Protein AF-A0A972B8I3-F1 (afdb_monomer_lite)

Foldseek 3Di:
DDDPPPPPPPPPVVVVVVVVVVVVVVVVLVVLLVVLQVVLVVCLVVLVLVSSVVSLVVSCVSPVLQLSSLQSNLSSCVSVVVLVSSLVSLVSSCVSPVLPLSSLQSNLVSCVVVVVLVSSLVSLVSSVVSPPCVCVVVVVVNPPPPD

pLDDT: mean 88.08, std 17.46, range [36.69, 98.88]

Sequence (147 aa):
MKKIRNRNVSYRPCLIVMITMITISCTNKIDKLRELKLEAINNIYNMQNDDAKKNLEKALKINAKDPEIYYLLGNVYFNEKNYDEAIKYYTEAIEIDSTYAQAYTSRGKIYRIYNKRDEWCADFTKAYQLGDKTVYNDVRHCIPIDR

Secondary structure (DSSP, 8-state):
------------HHHHHHHHHHHHHHHHHHHHHHHHHHHHHHHHHTT-HHHHHHHHHHHHHH-TT-HHHHHHHHHHHHHTT-HHHHHHHHHHHHHH-TT-HHHHHHHHHHHHHTT-HHHHHHHHHHHHHTT-GGGHHHHHTTS----

Structure (mmCIF, N/CA/C/O backbone):
data_AF-A0A972B8I3-F1
#
_entry.id   AF-A0A972B8I3-F1
#
loop_
_atom_site.group_PDB
_atom_site.id
_atom_site.type_symbol
_atom_site.label_atom_id
_atom_site.label_alt_id
_atom_site.label_comp_id
_atom_site.label_asym_id
_atom_site.label_entity_id
_atom_site.label_seq_id
_atom_site.pdbx_PDB_ins_code
_atom_site.Cartn_x
_atom_site.Cartn_y
_atom_site.Cartn_z
_atom_site.occupancy
_atom_site.B_iso_or_equiv
_atom_site.auth_seq_id
_atom_site.auth_comp_id
_atom_site.auth_asym_id
_atom_site.auth_atom_id
_atom_site.pdbx_PDB_model_num
ATOM 1 N N . MET A 1 1 ? -58.320 30.013 1.367 1.00 40.00 1 MET A N 1
ATOM 2 C CA . MET A 1 1 ? -56.858 29.832 1.529 1.00 40.00 1 MET A CA 1
ATOM 3 C C . MET A 1 1 ? -56.601 28.487 2.205 1.00 40.00 1 MET A C 1
ATOM 5 O O . MET A 1 1 ? -57.292 28.161 3.162 1.00 40.00 1 MET A O 1
ATOM 9 N N . LYS A 1 2 ? -55.734 27.647 1.622 1.00 37.88 2 LYS A N 1
ATOM 10 C CA . LYS A 1 2 ? -55.578 26.215 1.949 1.00 37.88 2 LYS A CA 1
ATOM 11 C C . LYS A 1 2 ? -55.058 26.012 3.383 1.00 37.88 2 LYS A C 1
ATOM 13 O O . LYS A 1 2 ? -54.012 26.543 3.735 1.00 37.88 2 LYS A O 1
ATOM 18 N N . LYS A 1 3 ? -55.771 25.205 4.182 1.00 40.28 3 LYS A N 1
ATOM 19 C CA . LYS A 1 3 ? -55.327 24.699 5.494 1.00 40.28 3 LYS A CA 1
ATOM 20 C C . LYS A 1 3 ? -53.990 23.969 5.331 1.00 40.28 3 LYS A C 1
ATOM 22 O O . LYS A 1 3 ? -53.937 22.918 4.695 1.00 40.28 3 LYS A O 1
ATOM 27 N N . ILE A 1 4 ? -52.932 24.503 5.935 1.00 44.84 4 ILE A N 1
ATOM 28 C CA . ILE A 1 4 ? -51.674 23.783 6.138 1.00 44.84 4 ILE A CA 1
ATOM 29 C C . ILE A 1 4 ? -51.981 22.654 7.126 1.00 44.84 4 ILE A C 1
ATOM 31 O O . ILE A 1 4 ? -52.213 22.880 8.312 1.00 44.84 4 ILE A O 1
ATOM 35 N N . ARG A 1 5 ? -52.074 21.424 6.614 1.00 36.69 5 ARG A N 1
ATOM 36 C CA . ARG A 1 5 ? -52.244 20.215 7.422 1.00 36.69 5 ARG A CA 1
ATOM 37 C C . ARG A 1 5 ? -50.898 19.933 8.078 1.00 36.69 5 ARG A C 1
ATOM 39 O O . ARG A 1 5 ? -50.042 19.294 7.476 1.00 36.69 5 ARG A O 1
ATOM 46 N N . ASN A 1 6 ? -50.718 20.466 9.281 1.00 38.03 6 ASN A N 1
ATOM 47 C CA . ASN A 1 6 ? -49.549 20.231 10.112 1.00 38.03 6 ASN A CA 1
ATOM 48 C C . ASN A 1 6 ? -49.503 18.730 10.445 1.00 38.03 6 ASN A C 1
ATOM 50 O O . ASN A 1 6 ? -50.224 18.250 11.322 1.00 38.03 6 ASN A O 1
ATOM 54 N N . ARG A 1 7 ? -48.749 17.948 9.662 1.00 40.72 7 ARG A N 1
ATOM 55 C CA . ARG A 1 7 ? -48.470 16.548 9.987 1.00 40.72 7 ARG A CA 1
ATOM 56 C C . ARG A 1 7 ? -47.468 16.574 11.133 1.00 40.72 7 ARG A C 1
ATOM 58 O O . ARG A 1 7 ? -46.267 16.528 10.902 1.00 40.72 7 ARG A O 1
ATOM 65 N N . ASN A 1 8 ? -47.980 16.654 12.359 1.00 40.44 8 ASN A N 1
ATOM 66 C CA . ASN A 1 8 ? -47.238 16.252 13.545 1.00 40.44 8 ASN A CA 1
ATOM 67 C C . ASN A 1 8 ? -46.890 14.772 13.373 1.00 40.44 8 ASN A C 1
ATOM 69 O O . ASN A 1 8 ? -47.672 13.887 13.721 1.00 40.44 8 ASN A O 1
ATOM 73 N N . VAL A 1 9 ? -45.732 14.503 12.771 1.00 53.09 9 VAL A N 1
ATOM 74 C CA . VAL A 1 9 ? -45.105 13.190 12.821 1.00 53.09 9 VAL A CA 1
ATOM 75 C C . VAL A 1 9 ? -44.658 13.027 14.268 1.00 53.09 9 VAL A C 1
ATOM 77 O O . VAL A 1 9 ? -43.599 13.494 14.674 1.00 53.09 9 VAL A O 1
ATOM 80 N N . SER A 1 10 ? -45.544 12.445 15.073 1.00 44.16 10 SER A N 1
ATOM 81 C CA . SER A 1 10 ? -45.249 11.934 16.405 1.00 44.16 10 SER A CA 1
ATOM 82 C C . SER A 1 10 ? -44.218 10.818 16.242 1.00 44.16 10 SER A C 1
ATOM 84 O O . SER A 1 10 ? -44.547 9.638 16.130 1.00 44.16 10 SER A O 1
ATOM 86 N N . TYR A 1 11 ? -42.944 11.191 16.143 1.00 55.44 11 TYR A N 1
ATOM 87 C CA . TYR A 1 11 ? -41.873 10.232 16.330 1.00 55.44 11 TYR A CA 1
ATOM 88 C C . TYR A 1 11 ? -41.979 9.762 17.778 1.00 55.44 11 TYR A C 1
ATOM 90 O O . TYR A 1 11 ? -41.892 10.569 18.706 1.00 55.44 11 TYR A O 1
ATOM 98 N N . ARG A 1 12 ? -42.219 8.462 17.985 1.00 53.91 12 ARG A N 1
ATOM 99 C CA . ARG A 1 12 ? -42.158 7.866 19.324 1.00 53.91 12 ARG A CA 1
ATOM 100 C C . ARG A 1 12 ? -40.810 8.277 19.934 1.00 53.91 12 ARG A C 1
ATOM 102 O O . ARG A 1 12 ? -39.804 8.030 19.273 1.00 53.91 12 ARG A O 1
ATOM 109 N N . PRO A 1 13 ? -40.742 8.872 21.139 1.00 57.72 13 PRO A N 1
ATOM 110 C CA . PRO A 1 13 ? -39.482 9.345 21.728 1.00 57.72 13 PRO A CA 1
ATOM 111 C C . PRO A 1 13 ? -38.377 8.271 21.741 1.00 57.72 13 PRO A C 1
ATOM 113 O O . PRO A 1 13 ? -37.208 8.589 21.564 1.00 57.72 13 PRO A O 1
ATOM 116 N N . CYS A 1 14 ? -38.749 6.988 21.797 1.00 57.75 14 CYS A N 1
ATOM 117 C CA . CYS A 1 14 ? -37.852 5.846 21.589 1.00 57.75 14 CYS A CA 1
ATOM 118 C C . CYS A 1 14 ? -37.095 5.857 20.245 1.00 57.75 14 CYS A C 1
ATOM 120 O O . CYS A 1 14 ? -35.913 5.545 20.213 1.00 57.75 14 CYS A O 1
ATOM 122 N N . LEU A 1 15 ? -37.743 6.215 19.132 1.00 64.75 15 LEU A N 1
ATOM 123 C CA . LEU A 1 15 ? -37.125 6.180 17.805 1.00 64.75 15 LEU A CA 1
ATOM 124 C C . LEU A 1 15 ? -36.099 7.307 17.623 1.00 64.75 15 LEU A C 1
ATOM 126 O O . LEU A 1 15 ? -35.022 7.054 17.098 1.00 64.75 15 LEU A O 1
ATOM 130 N N . ILE A 1 16 ? -36.394 8.523 18.105 1.00 69.19 16 ILE A N 1
ATOM 131 C CA . ILE A 1 16 ? -35.430 9.639 18.082 1.00 69.19 16 ILE A CA 1
ATOM 132 C C . ILE A 1 16 ? -34.219 9.307 18.961 1.00 69.19 16 ILE A C 1
ATOM 134 O O . ILE A 1 16 ? -33.090 9.475 18.514 1.00 69.19 16 ILE A O 1
ATOM 138 N N . VAL A 1 17 ? -34.440 8.780 20.172 1.00 71.50 17 VAL A N 1
ATOM 139 C CA . VAL A 1 17 ? -33.356 8.397 21.093 1.00 71.50 17 VAL A CA 1
ATOM 140 C C . VAL A 1 17 ? -32.501 7.259 20.525 1.00 71.50 17 VAL A C 1
ATOM 142 O O . VAL A 1 17 ? -31.281 7.296 20.645 1.00 71.50 17 VAL A O 1
ATOM 145 N N . MET A 1 18 ? -33.097 6.268 19.854 1.00 72.62 18 MET A N 1
ATOM 146 C CA . MET A 1 18 ? -32.318 5.205 19.207 1.00 72.62 18 MET A CA 1
ATOM 147 C C . MET A 1 18 ? -31.491 5.722 18.027 1.00 72.62 18 MET A C 1
ATOM 149 O O . MET A 1 18 ? -30.331 5.342 17.898 1.00 72.62 18 MET A O 1
ATOM 153 N N . ILE A 1 19 ? -32.039 6.621 17.201 1.00 74.62 19 ILE A N 1
ATOM 154 C CA . ILE A 1 19 ? -31.285 7.240 16.101 1.00 74.62 19 ILE A CA 1
ATOM 155 C C . ILE A 1 19 ? -30.101 8.038 16.654 1.00 74.62 19 ILE A C 1
ATOM 157 O O . ILE A 1 19 ? -28.987 7.871 16.162 1.00 74.62 19 ILE A O 1
ATOM 161 N N . THR A 1 20 ? -30.296 8.841 17.706 1.00 78.25 20 THR A N 1
ATOM 162 C CA . THR A 1 20 ? -29.196 9.623 18.289 1.00 78.25 20 THR A CA 1
ATOM 163 C C . THR A 1 20 ? -28.127 8.728 18.920 1.00 78.25 20 THR A C 1
ATOM 165 O O . THR A 1 20 ? -26.944 8.936 18.657 1.00 78.25 20 THR A O 1
ATOM 168 N N . MET A 1 21 ? -28.505 7.675 19.655 1.00 75.31 21 MET A N 1
ATOM 169 C CA . MET A 1 21 ? -27.555 6.699 20.217 1.00 75.31 21 MET A CA 1
ATOM 170 C C . MET A 1 21 ? -26.730 5.989 19.133 1.00 75.31 21 MET A C 1
ATOM 172 O O . MET A 1 21 ? -25.512 5.856 19.270 1.00 75.31 21 MET A O 1
ATOM 176 N N . ILE A 1 22 ? -27.371 5.572 18.034 1.00 74.50 22 ILE A N 1
ATOM 177 C CA . ILE A 1 22 ? -26.687 4.950 16.892 1.00 74.50 22 ILE A CA 1
ATOM 178 C C . ILE A 1 22 ? -25.719 5.947 16.250 1.00 74.50 22 ILE A C 1
ATOM 180 O O . ILE A 1 22 ? -24.565 5.599 16.005 1.00 74.50 22 ILE A O 1
ATOM 184 N N . THR A 1 23 ? -26.143 7.198 16.030 1.00 74.94 23 THR A N 1
ATOM 185 C CA . THR A 1 23 ? -25.259 8.216 15.443 1.00 74.94 23 THR A CA 1
ATOM 186 C C . THR A 1 23 ? -24.054 8.517 16.329 1.00 74.94 23 THR A C 1
ATOM 188 O O . THR A 1 23 ? -22.950 8.565 15.805 1.00 74.94 23 THR A O 1
ATOM 191 N N . ILE A 1 24 ? -24.222 8.608 17.653 1.00 78.62 24 ILE A N 1
ATOM 192 C CA . ILE A 1 24 ? -23.124 8.843 18.608 1.00 78.62 24 ILE A CA 1
ATOM 193 C C . ILE A 1 24 ? -22.134 7.667 18.616 1.00 78.62 24 ILE A C 1
ATOM 195 O O . ILE A 1 24 ? -20.918 7.856 18.663 1.00 78.62 24 ILE A O 1
ATOM 199 N N . SER A 1 25 ? -22.639 6.431 18.549 1.00 75.19 25 SER A N 1
ATOM 200 C CA . SER A 1 25 ? -21.790 5.239 18.457 1.00 75.19 25 SER A CA 1
ATOM 201 C C . SER A 1 25 ? -20.999 5.202 17.142 1.00 75.19 25 SER A C 1
ATOM 203 O O . SER A 1 25 ? -19.804 4.894 17.145 1.00 75.19 25 SER A O 1
ATOM 205 N N . CYS A 1 26 ? -21.634 5.564 16.022 1.00 70.94 26 CYS A N 1
ATOM 206 C CA . CYS A 1 26 ? -20.975 5.674 14.720 1.00 70.94 26 CYS A CA 1
ATOM 207 C C . CYS A 1 26 ? -19.929 6.794 14.684 1.00 70.94 26 CYS A C 1
ATOM 209 O O . CYS A 1 26 ? -18.832 6.554 14.182 1.00 70.94 26 CYS A O 1
ATOM 211 N N . THR A 1 27 ? -20.218 7.979 15.232 1.00 79.69 27 THR A N 1
ATOM 212 C CA . THR A 1 27 ? -19.246 9.084 15.276 1.00 79.69 27 THR A CA 1
ATOM 213 C C . THR A 1 27 ? -18.021 8.695 16.094 1.00 79.69 27 THR A C 1
ATOM 215 O O . THR A 1 27 ? -16.909 8.830 15.603 1.00 79.69 27 THR A O 1
ATOM 218 N N . ASN A 1 28 ? -18.211 8.062 17.256 1.00 87.25 28 ASN A N 1
ATOM 219 C CA . ASN A 1 28 ? -17.103 7.611 18.103 1.00 87.25 28 ASN A CA 1
ATOM 220 C C . ASN A 1 28 ? -16.175 6.608 17.379 1.00 87.25 28 ASN A C 1
ATOM 222 O O . ASN A 1 28 ? -14.953 6.733 17.426 1.00 87.25 28 ASN A O 1
ATOM 226 N N . LYS A 1 29 ? -16.735 5.650 16.623 1.00 90.75 29 LYS A N 1
ATOM 227 C CA . LYS A 1 29 ? -15.925 4.716 15.816 1.00 90.75 29 LYS A CA 1
ATOM 228 C C . LYS A 1 29 ? -15.152 5.416 14.697 1.00 90.75 29 LYS A C 1
ATOM 230 O O . LYS A 1 29 ? -13.999 5.067 14.459 1.00 90.75 29 LYS A O 1
ATOM 235 N N . ILE A 1 30 ? -15.776 6.373 14.010 1.00 90.44 30 ILE A N 1
ATOM 236 C CA . ILE A 1 30 ? -15.136 7.129 12.923 1.00 90.44 30 ILE A CA 1
ATOM 237 C C . ILE A 1 30 ? -14.005 8.004 13.472 1.00 90.44 30 ILE A C 1
ATOM 239 O O . ILE A 1 30 ? -12.920 8.028 12.891 1.00 90.44 30 ILE A O 1
ATOM 243 N N . ASP A 1 31 ? -14.227 8.678 14.598 1.00 92.75 31 ASP A N 1
ATOM 244 C CA . ASP A 1 31 ? -13.218 9.519 15.242 1.00 92.75 31 ASP A CA 1
ATOM 245 C C . ASP A 1 31 ? -12.035 8.675 15.724 1.00 92.75 31 ASP A C 1
ATOM 247 O O . ASP A 1 31 ? -10.884 9.006 15.434 1.00 92.75 31 ASP A O 1
ATOM 251 N N . LYS A 1 32 ? -12.308 7.513 16.335 1.00 95.44 32 LYS A N 1
ATOM 252 C CA . LYS A 1 32 ? -11.243 6.597 16.753 1.00 95.44 32 LYS A CA 1
ATOM 253 C C . LYS A 1 32 ? -10.456 6.026 15.574 1.00 95.44 32 LYS A C 1
ATOM 255 O O . LYS A 1 32 ? -9.238 5.892 15.656 1.00 95.44 32 LYS A O 1
ATOM 260 N N . LEU A 1 33 ? -11.127 5.705 14.467 1.00 95.69 33 LEU A N 1
ATOM 261 C CA . LEU A 1 33 ? -10.459 5.259 13.244 1.00 95.69 33 LEU A CA 1
ATOM 262 C C . LEU A 1 33 ? -9.518 6.339 12.693 1.00 95.69 33 LEU A C 1
ATOM 264 O O . LEU A 1 33 ? -8.388 6.034 12.317 1.00 95.69 33 LEU A O 1
ATOM 268 N N . ARG A 1 34 ? -9.966 7.599 12.660 1.00 95.56 34 ARG A N 1
ATOM 269 C CA . ARG A 1 34 ? -9.147 8.731 12.202 1.00 95.56 34 ARG A CA 1
ATOM 270 C C . ARG A 1 34 ? -7.920 8.929 13.084 1.00 95.56 34 ARG A C 1
ATOM 272 O O . ARG A 1 34 ? -6.823 9.045 12.553 1.00 95.56 34 ARG A O 1
ATOM 279 N N . GLU A 1 35 ? -8.096 8.915 14.401 1.00 96.75 35 GLU A N 1
ATOM 280 C CA . GLU A 1 35 ? -7.005 9.035 15.374 1.00 96.75 35 GLU A CA 1
ATOM 281 C C . GLU A 1 35 ? -5.937 7.950 15.159 1.00 96.75 35 GLU A C 1
ATOM 283 O O . GLU A 1 35 ? -4.763 8.265 14.991 1.00 96.75 35 GLU A O 1
ATOM 288 N N . LEU A 1 36 ? -6.348 6.680 15.055 1.00 98.06 36 LEU A N 1
ATOM 289 C CA . LEU A 1 36 ? -5.427 5.560 14.835 1.00 98.06 36 LEU A CA 1
ATOM 290 C C . LEU A 1 36 ? -4.635 5.691 13.528 1.00 98.06 36 LEU A C 1
ATOM 292 O O . LEU A 1 36 ? -3.437 5.408 13.511 1.00 98.06 36 LEU A O 1
ATOM 296 N N . LYS A 1 37 ? -5.284 6.129 12.439 1.00 98.00 37 LYS A N 1
ATOM 297 C CA . LYS A 1 37 ? -4.603 6.358 11.156 1.00 98.00 37 LYS A CA 1
ATOM 298 C C . LYS A 1 37 ? -3.616 7.522 11.238 1.00 98.00 37 LYS A C 1
ATOM 300 O O . LYS A 1 37 ? -2.503 7.395 10.738 1.00 98.00 37 LYS A O 1
ATOM 305 N N . LEU A 1 38 ? -3.984 8.622 11.898 1.00 97.56 38 LEU A N 1
ATOM 306 C CA . LEU A 1 38 ? -3.103 9.779 12.086 1.00 97.56 38 LEU A CA 1
ATOM 307 C C . LEU A 1 38 ? -1.860 9.426 12.910 1.00 97.56 38 LEU A C 1
ATOM 309 O O . LEU A 1 38 ? -0.747 9.771 12.517 1.00 97.56 38 LEU A O 1
ATOM 313 N N . GLU A 1 39 ? -2.030 8.697 14.014 1.00 97.75 39 GLU A N 1
ATOM 314 C CA . GLU A 1 39 ? -0.903 8.200 14.807 1.00 97.75 39 GLU A CA 1
ATOM 315 C C . GLU A 1 39 ? -0.013 7.260 13.990 1.00 97.75 39 GLU A C 1
ATOM 317 O O . GLU A 1 39 ? 1.209 7.389 14.022 1.00 97.75 39 GLU A O 1
ATOM 322 N N . ALA A 1 40 ? -0.606 6.339 13.222 1.00 98.00 40 ALA A N 1
ATOM 323 C CA . ALA A 1 40 ? 0.156 5.440 12.362 1.00 98.00 40 ALA A CA 1
ATOM 324 C C . ALA A 1 40 ? 0.973 6.206 11.311 1.00 98.00 40 ALA A C 1
ATOM 326 O O . ALA A 1 40 ? 2.144 5.900 11.116 1.00 98.00 40 ALA A O 1
ATOM 327 N N . ILE A 1 41 ? 0.394 7.233 10.684 1.00 97.94 41 ILE A N 1
ATOM 328 C CA . ILE A 1 41 ? 1.094 8.115 9.740 1.00 97.94 41 ILE A CA 1
ATOM 329 C C . ILE A 1 41 ? 2.277 8.819 10.418 1.00 97.94 41 ILE A C 1
ATOM 331 O O . ILE A 1 41 ? 3.383 8.811 9.880 1.00 97.94 41 ILE A O 1
ATOM 335 N N . ASN A 1 42 ? 2.079 9.387 11.610 1.00 97.81 42 ASN A N 1
ATOM 336 C CA . ASN A 1 42 ? 3.162 10.019 12.364 1.00 97.81 42 ASN A CA 1
ATOM 337 C C . ASN A 1 42 ? 4.289 9.021 12.686 1.00 97.81 42 ASN A C 1
ATOM 339 O O . ASN A 1 42 ? 5.465 9.323 12.495 1.00 97.81 42 ASN A O 1
ATOM 343 N N . ASN A 1 43 ? 3.936 7.806 13.101 1.00 97.50 43 ASN A N 1
ATOM 344 C CA . ASN A 1 43 ? 4.903 6.749 13.390 1.00 97.50 43 ASN A CA 1
ATOM 345 C C . ASN A 1 43 ? 5.664 6.306 12.128 1.00 97.50 43 ASN A C 1
ATOM 347 O O . ASN A 1 43 ? 6.876 6.119 12.192 1.00 97.50 43 ASN A O 1
ATOM 351 N N . ILE A 1 44 ? 4.997 6.224 10.969 1.00 97.31 44 ILE A N 1
ATOM 352 C CA . ILE A 1 44 ? 5.637 5.967 9.665 1.00 97.31 44 ILE A CA 1
ATOM 353 C C . ILE A 1 44 ? 6.694 7.036 9.360 1.00 97.31 44 ILE A C 1
ATOM 355 O O . ILE A 1 44 ? 7.807 6.692 8.960 1.00 97.31 44 ILE A O 1
ATOM 359 N N . TYR A 1 45 ? 6.385 8.320 9.577 1.00 96.00 45 TYR A N 1
ATOM 360 C CA . TYR A 1 45 ? 7.345 9.411 9.364 1.00 96.00 45 TYR A CA 1
ATOM 361 C C . TYR A 1 45 ? 8.535 9.361 10.327 1.00 96.00 45 TYR A C 1
ATOM 363 O O . TYR A 1 45 ? 9.652 9.690 9.933 1.00 96.00 45 TYR A O 1
ATOM 371 N N . ASN A 1 46 ? 8.318 8.895 11.557 1.00 96.00 46 ASN A N 1
ATOM 372 C CA . ASN A 1 46 ? 9.364 8.735 12.570 1.00 96.00 46 ASN A CA 1
ATOM 373 C C . ASN A 1 46 ? 10.104 7.386 12.482 1.00 96.00 46 ASN A C 1
ATOM 375 O O . ASN A 1 46 ? 10.890 7.067 13.371 1.00 96.00 46 ASN A O 1
ATOM 379 N N . MET A 1 47 ? 9.862 6.585 11.434 1.00 93.06 47 MET A N 1
ATOM 380 C CA . MET A 1 47 ? 10.418 5.234 11.247 1.00 93.06 47 MET A CA 1
ATOM 381 C C . MET A 1 47 ? 10.069 4.238 12.374 1.00 93.06 47 MET A C 1
ATOM 383 O O . MET A 1 47 ? 10.731 3.215 12.542 1.00 93.06 47 MET A O 1
ATOM 387 N N . GLN A 1 48 ? 9.005 4.504 13.134 1.00 96.31 48 GLN A N 1
ATOM 388 C CA . GLN A 1 48 ? 8.474 3.637 14.190 1.00 96.31 48 GLN A CA 1
ATOM 389 C C . GLN A 1 48 ? 7.470 2.637 13.596 1.00 96.31 48 GLN A C 1
ATOM 391 O O . GLN A 1 48 ? 6.261 2.700 13.828 1.00 96.31 48 GLN A O 1
ATOM 396 N N . ASN A 1 49 ? 7.980 1.719 12.775 1.00 95.00 49 ASN A N 1
ATOM 397 C CA . ASN A 1 49 ? 7.165 0.821 11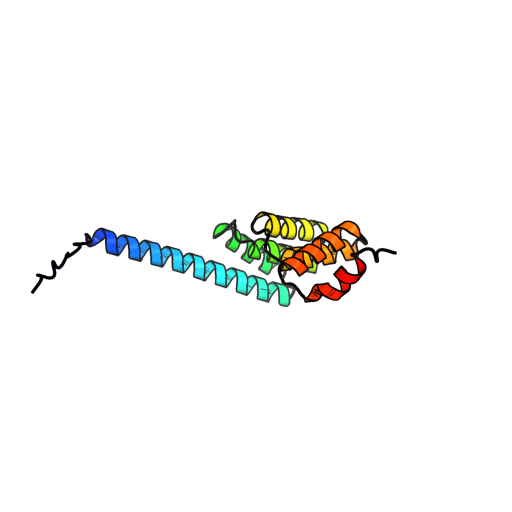.954 1.00 95.00 49 ASN A CA 1
ATOM 398 C C . ASN A 1 49 ? 6.294 -0.154 12.773 1.00 95.00 49 ASN A C 1
ATOM 400 O O . ASN A 1 49 ? 5.147 -0.408 12.400 1.00 95.00 49 ASN A O 1
ATOM 404 N N . ASP A 1 50 ? 6.786 -0.648 13.912 1.00 96.62 50 ASP A N 1
ATOM 405 C CA . ASP A 1 50 ? 6.034 -1.571 14.776 1.00 96.62 50 ASP A CA 1
ATOM 406 C C . ASP A 1 50 ? 4.808 -0.899 15.413 1.00 96.62 50 ASP A C 1
ATOM 408 O O . ASP A 1 50 ? 3.700 -1.448 15.401 1.00 96.62 50 ASP A O 1
ATOM 412 N N . ASP A 1 51 ? 4.975 0.328 15.915 1.00 97.12 51 ASP A N 1
ATOM 413 C CA . ASP A 1 51 ? 3.875 1.105 16.488 1.00 97.12 51 ASP A CA 1
ATOM 414 C C . ASP A 1 51 ? 2.852 1.497 15.415 1.00 97.12 51 ASP A C 1
ATOM 416 O O . ASP A 1 51 ? 1.641 1.460 15.660 1.00 97.12 51 ASP A O 1
ATOM 420 N N . ALA A 1 52 ? 3.318 1.824 14.203 1.00 98.06 52 ALA A N 1
ATOM 421 C CA . ALA A 1 52 ? 2.444 2.064 13.059 1.00 98.06 52 ALA A CA 1
ATOM 422 C C . ALA A 1 52 ? 1.591 0.827 12.729 1.00 98.06 52 ALA A C 1
ATOM 424 O O . ALA A 1 52 ? 0.364 0.939 12.671 1.00 98.06 52 ALA A O 1
ATOM 425 N N . LYS A 1 53 ? 2.203 -0.361 12.595 1.00 98.12 53 LYS A N 1
ATOM 426 C CA . LYS A 1 53 ? 1.486 -1.629 12.347 1.00 98.12 53 LYS A CA 1
ATOM 427 C C . LYS A 1 53 ? 0.435 -1.899 13.413 1.00 98.12 53 LYS A C 1
ATOM 429 O O . LYS A 1 53 ? -0.722 -2.140 13.082 1.00 98.12 53 LYS A O 1
ATOM 434 N N . LYS A 1 54 ? 0.793 -1.767 14.691 1.00 98.25 54 LYS A N 1
ATOM 435 C CA . LYS A 1 54 ? -0.129 -1.990 15.814 1.00 98.25 54 LYS A CA 1
ATOM 436 C C . LYS A 1 54 ? -1.352 -1.073 15.765 1.00 98.25 54 LYS A C 1
ATOM 438 O O . LYS A 1 54 ? -2.463 -1.493 16.096 1.00 98.25 54 LYS A O 1
ATOM 443 N N . ASN A 1 55 ? -1.172 0.188 15.381 1.00 98.25 55 ASN A N 1
ATOM 444 C CA . ASN A 1 55 ? -2.287 1.120 15.232 1.00 98.25 55 ASN A CA 1
ATOM 445 C C . ASN A 1 55 ? -3.141 0.810 13.994 1.00 98.25 55 ASN A C 1
ATOM 447 O O . ASN A 1 55 ? -4.369 0.864 14.084 1.00 98.25 55 ASN A O 1
ATOM 451 N N . LEU A 1 56 ? -2.527 0.384 12.889 1.00 98.31 56 LEU A N 1
ATOM 452 C CA . LEU A 1 56 ? -3.238 -0.051 11.683 1.00 98.31 56 LEU A CA 1
ATOM 453 C C . LEU A 1 56 ? -4.027 -1.353 11.908 1.00 98.31 56 LEU A C 1
ATOM 455 O O . LEU A 1 56 ? -5.170 -1.451 11.474 1.00 98.31 56 LEU A O 1
ATOM 459 N N . GLU A 1 57 ? -3.512 -2.308 12.685 1.00 98.12 57 GLU A N 1
ATOM 460 C CA . GLU A 1 57 ? -4.251 -3.514 13.091 1.00 98.12 57 GLU A CA 1
ATOM 461 C C . GLU A 1 57 ? -5.507 -3.181 13.908 1.00 98.12 57 GLU A C 1
ATOM 463 O O . GLU A 1 57 ? -6.567 -3.787 13.732 1.00 98.12 57 GLU A O 1
ATOM 468 N N . LYS A 1 58 ? -5.418 -2.198 14.813 1.00 98.00 58 LYS A N 1
ATOM 469 C CA . LYS A 1 58 ? -6.598 -1.696 15.533 1.00 98.00 58 LYS A CA 1
ATOM 470 C C . LYS A 1 58 ? -7.572 -1.010 14.575 1.00 98.00 58 LYS A C 1
ATOM 472 O O . LYS A 1 58 ? -8.777 -1.195 14.724 1.00 98.00 58 LYS A O 1
ATOM 477 N N . ALA A 1 59 ? -7.070 -0.251 13.601 1.00 97.69 59 ALA A N 1
ATOM 478 C CA . ALA A 1 59 ? -7.893 0.410 12.593 1.00 97.69 59 ALA A CA 1
ATOM 479 C C . ALA A 1 59 ? -8.657 -0.611 11.727 1.00 97.69 59 ALA A C 1
ATOM 481 O O . ALA A 1 59 ? -9.861 -0.446 11.526 1.00 97.69 59 ALA A O 1
ATOM 482 N N . LEU A 1 60 ? -8.018 -1.719 11.323 1.00 97.50 60 LEU A N 1
ATOM 483 C CA . LEU A 1 60 ? -8.662 -2.819 10.585 1.00 97.50 60 LEU A CA 1
ATOM 484 C C . LEU A 1 60 ? -9.823 -3.450 11.363 1.00 97.50 60 LEU A C 1
ATOM 486 O O . LEU A 1 60 ? -10.849 -3.789 10.778 1.00 97.50 60 LEU A O 1
ATOM 490 N N . LYS A 1 61 ? -9.708 -3.564 12.694 1.00 97.00 61 LYS A N 1
ATOM 491 C CA . LYS A 1 61 ? -10.809 -4.058 13.546 1.00 97.00 61 LYS A CA 1
ATOM 492 C C . LYS A 1 61 ? -12.022 -3.124 13.548 1.00 97.00 61 LYS A C 1
ATOM 494 O O . LYS A 1 61 ? -13.129 -3.577 13.828 1.00 97.00 61 LYS A O 1
ATOM 499 N N . ILE A 1 62 ? -11.824 -1.834 13.269 1.00 95.62 62 ILE A N 1
ATOM 500 C CA . ILE A 1 62 ? -12.908 -0.850 13.167 1.00 95.62 62 ILE A CA 1
ATOM 501 C C . ILE A 1 62 ? -13.495 -0.847 11.754 1.00 95.62 62 ILE A C 1
ATOM 503 O O . ILE A 1 62 ? -14.718 -0.880 11.610 1.00 95.62 62 ILE A O 1
ATOM 507 N N . ASN A 1 63 ? -12.643 -0.817 10.725 1.00 95.56 63 ASN A N 1
ATOM 508 C CA . ASN A 1 63 ? -13.058 -0.858 9.328 1.00 95.56 63 ASN A CA 1
ATOM 509 C C . ASN A 1 63 ? -12.056 -1.635 8.460 1.00 95.56 63 ASN A C 1
ATOM 511 O O . ASN A 1 63 ? -11.066 -1.084 7.991 1.00 95.56 63 ASN A O 1
ATOM 515 N N . ALA A 1 64 ? -12.362 -2.902 8.185 1.00 95.88 64 ALA A N 1
ATOM 516 C CA . ALA A 1 64 ? -11.535 -3.769 7.345 1.00 95.88 64 ALA A CA 1
ATOM 517 C C . ALA A 1 64 ? -11.667 -3.497 5.832 1.00 95.88 64 ALA A C 1
ATOM 519 O O . ALA A 1 64 ? -11.035 -4.179 5.040 1.00 95.88 64 ALA A O 1
ATOM 520 N N . LYS A 1 65 ? -12.511 -2.548 5.403 1.00 97.00 65 LYS A N 1
ATOM 521 C CA . LYS A 1 65 ? -12.698 -2.191 3.983 1.00 97.00 65 LYS A CA 1
ATOM 522 C C . LYS A 1 65 ? -12.261 -0.757 3.681 1.00 97.00 65 LYS A C 1
ATOM 524 O O . LYS A 1 65 ? -12.804 -0.123 2.782 1.00 97.00 65 LYS A O 1
ATOM 529 N N . ASP A 1 66 ? -11.334 -0.220 4.468 1.00 97.19 66 ASP A N 1
ATOM 530 C CA . ASP A 1 66 ? -10.743 1.096 4.226 1.00 97.19 66 ASP A CA 1
ATOM 531 C C . ASP A 1 66 ? -9.426 0.936 3.442 1.00 97.19 66 ASP A C 1
ATOM 533 O O . ASP A 1 66 ? -8.448 0.451 4.021 1.00 97.19 66 ASP A O 1
ATOM 537 N N . PRO A 1 67 ? -9.364 1.330 2.155 1.00 98.19 67 PRO A N 1
ATOM 538 C CA . PRO A 1 67 ? -8.171 1.148 1.323 1.00 98.19 67 PRO A CA 1
ATOM 539 C C . PRO A 1 67 ? -6.957 1.918 1.863 1.00 98.19 67 PRO A C 1
ATOM 541 O O . PRO A 1 67 ? -5.818 1.495 1.664 1.00 98.19 67 PRO A O 1
ATOM 544 N N . GLU A 1 68 ? -7.175 3.011 2.604 1.00 98.38 68 GLU A N 1
ATOM 545 C CA . GLU A 1 68 ? -6.091 3.800 3.188 1.00 98.38 68 GLU A CA 1
ATOM 546 C C . GLU A 1 68 ? -5.299 2.996 4.224 1.00 98.38 68 GLU A C 1
ATOM 548 O O . GLU A 1 68 ? -4.083 3.139 4.304 1.00 98.38 68 GLU A O 1
ATOM 553 N N . ILE A 1 69 ? -5.946 2.112 4.991 1.00 98.56 69 ILE A N 1
ATOM 554 C CA . ILE A 1 69 ? -5.253 1.309 6.011 1.00 98.56 69 ILE A CA 1
ATOM 555 C C . ILE A 1 69 ? -4.264 0.344 5.351 1.00 98.56 69 ILE A C 1
ATOM 557 O O . ILE A 1 69 ? -3.116 0.243 5.782 1.00 98.56 69 ILE A O 1
ATOM 561 N N . TYR A 1 70 ? -4.691 -0.321 4.279 1.00 98.81 70 TYR A N 1
ATOM 562 C CA . TYR A 1 70 ? -3.852 -1.226 3.496 1.00 98.81 70 TYR A CA 1
ATOM 563 C C . TYR A 1 70 ? -2.725 -0.469 2.790 1.00 98.81 70 TYR A C 1
ATOM 565 O O . TYR A 1 70 ? -1.571 -0.884 2.843 1.00 98.81 70 TYR A O 1
ATOM 573 N N . TYR A 1 71 ? -3.013 0.706 2.229 1.00 98.81 71 TYR A N 1
ATOM 574 C CA . TYR A 1 71 ? -1.979 1.582 1.684 1.00 98.81 71 TYR A CA 1
ATOM 575 C C . TYR A 1 71 ? -0.934 1.987 2.739 1.00 98.81 71 TYR A C 1
ATOM 577 O O . TYR A 1 71 ? 0.269 1.932 2.476 1.00 98.81 71 TYR A O 1
ATOM 585 N N . LEU A 1 72 ? -1.362 2.350 3.951 1.00 98.62 72 LEU A N 1
ATOM 586 C CA . LEU A 1 72 ? -0.454 2.697 5.045 1.00 98.62 72 LEU A CA 1
ATOM 587 C C . LEU A 1 72 ? 0.376 1.492 5.505 1.00 98.62 72 LEU A C 1
ATOM 589 O O . LEU A 1 72 ? 1.573 1.656 5.726 1.00 98.62 72 LEU A O 1
ATOM 593 N N . LEU A 1 73 ? -0.206 0.289 5.582 1.00 98.62 73 LEU A N 1
ATOM 594 C CA . LEU A 1 73 ? 0.553 -0.942 5.838 1.00 98.62 73 LEU A CA 1
ATOM 595 C C . LEU A 1 73 ? 1.612 -1.161 4.754 1.00 98.62 73 LEU A C 1
ATOM 597 O O . LEU A 1 73 ? 2.776 -1.390 5.078 1.00 98.62 73 LEU A O 1
ATOM 601 N N . GLY A 1 74 ? 1.245 -0.990 3.481 1.00 98.56 74 GLY A N 1
ATOM 602 C CA . GLY A 1 74 ? 2.186 -1.044 2.365 1.00 98.56 74 GLY A CA 1
ATOM 603 C C . GLY A 1 74 ? 3.346 -0.058 2.528 1.00 98.56 74 GLY A C 1
ATOM 604 O O . GLY A 1 74 ? 4.499 -0.442 2.347 1.00 98.56 74 GLY A O 1
ATOM 605 N N . ASN A 1 75 ? 3.074 1.177 2.969 1.00 98.62 75 ASN A N 1
ATOM 606 C CA . ASN A 1 75 ? 4.119 2.169 3.255 1.00 98.62 75 ASN A CA 1
ATOM 607 C C . ASN A 1 75 ? 5.048 1.738 4.397 1.00 98.62 75 ASN A C 1
ATOM 609 O O . ASN A 1 75 ? 6.254 1.969 4.311 1.00 98.62 75 ASN A O 1
ATOM 613 N N . VAL A 1 76 ? 4.519 1.098 5.446 1.00 98.50 76 VAL A N 1
ATOM 614 C CA . VAL A 1 76 ? 5.358 0.557 6.524 1.00 98.50 76 VAL A CA 1
ATOM 615 C C . VAL A 1 76 ? 6.321 -0.495 5.969 1.00 98.50 76 VAL A C 1
ATOM 617 O O . VAL A 1 76 ? 7.530 -0.387 6.165 1.00 98.50 76 VAL A O 1
ATOM 620 N N . TYR A 1 77 ? 5.814 -1.484 5.229 1.00 98.62 77 TYR A N 1
ATOM 621 C CA . TYR A 1 77 ? 6.659 -2.536 4.652 1.00 98.62 77 TYR A CA 1
ATOM 622 C C . TYR A 1 77 ? 7.631 -1.995 3.595 1.00 98.62 77 TYR A C 1
ATOM 624 O O . TYR A 1 77 ? 8.764 -2.467 3.495 1.00 98.62 77 TYR A O 1
ATOM 632 N N . PHE A 1 78 ? 7.243 -0.951 2.859 1.00 98.19 78 PHE A N 1
ATOM 633 C CA . PHE A 1 78 ? 8.137 -0.244 1.947 1.00 98.19 78 PHE A CA 1
ATOM 634 C C . PHE A 1 78 ? 9.313 0.403 2.693 1.00 98.19 78 PHE A C 1
ATOM 636 O O . PHE A 1 78 ? 10.459 0.259 2.262 1.00 98.19 78 PHE A O 1
ATOM 643 N N . ASN A 1 79 ? 9.059 1.060 3.832 1.00 96.56 79 ASN A N 1
ATOM 644 C CA . ASN A 1 79 ? 10.107 1.642 4.679 1.00 96.56 79 ASN A CA 1
ATOM 645 C C . ASN A 1 79 ? 11.051 0.573 5.250 1.00 96.56 79 ASN A C 1
ATOM 647 O O . ASN A 1 79 ? 12.252 0.809 5.376 1.00 96.56 79 ASN A O 1
ATOM 651 N N . GLU A 1 80 ? 10.530 -0.619 5.541 1.00 97.25 80 GLU A N 1
ATOM 652 C CA . GLU A 1 80 ? 11.317 -1.791 5.955 1.00 97.25 80 GLU A CA 1
ATOM 653 C C . GLU A 1 80 ? 12.081 -2.452 4.799 1.00 97.25 80 GLU A C 1
ATOM 655 O O . GLU A 1 80 ? 12.825 -3.406 5.020 1.00 97.25 80 GLU A O 1
ATOM 660 N N . LYS A 1 81 ? 11.911 -1.960 3.563 1.00 97.12 81 LYS A N 1
ATOM 661 C CA . LYS A 1 81 ? 12.412 -2.571 2.320 1.00 97.12 81 LYS A CA 1
ATOM 662 C C . LYS A 1 81 ? 11.886 -3.990 2.081 1.00 97.12 81 LYS A C 1
ATOM 664 O O . LYS A 1 81 ? 12.425 -4.718 1.249 1.00 97.12 81 LYS A O 1
ATOM 669 N N . ASN A 1 82 ? 10.812 -4.374 2.766 1.00 98.25 82 ASN A N 1
ATOM 670 C CA . ASN A 1 82 ? 10.088 -5.606 2.509 1.00 98.25 82 ASN A CA 1
ATOM 671 C C . ASN A 1 82 ? 9.076 -5.365 1.381 1.00 98.25 82 ASN A C 1
ATOM 673 O O . ASN A 1 82 ? 7.869 -5.217 1.576 1.00 98.25 82 ASN A O 1
ATOM 677 N N . TYR A 1 83 ? 9.627 -5.243 0.181 1.00 98.50 83 TYR A N 1
ATOM 678 C CA . TYR A 1 83 ? 8.906 -4.843 -1.017 1.00 98.50 83 TYR A CA 1
ATOM 679 C C . TYR A 1 83 ? 7.839 -5.849 -1.459 1.00 98.50 83 TYR A C 1
ATOM 681 O O . TYR A 1 83 ? 6.800 -5.428 -1.967 1.00 98.50 83 TYR A O 1
ATOM 689 N N . ASP A 1 84 ? 8.046 -7.145 -1.223 1.00 98.44 84 ASP A N 1
ATOM 690 C CA . ASP A 1 84 ? 7.058 -8.171 -1.561 1.00 98.44 84 ASP A CA 1
ATOM 691 C C . ASP A 1 84 ? 5.780 -8.003 -0.732 1.00 98.44 84 ASP A C 1
ATOM 693 O O . ASP A 1 84 ? 4.679 -8.018 -1.284 1.00 98.44 84 ASP A O 1
ATOM 697 N N . GLU A 1 85 ? 5.905 -7.748 0.575 1.00 98.44 85 GLU A N 1
ATOM 698 C CA . GLU A 1 85 ? 4.728 -7.492 1.410 1.00 98.44 85 GLU A CA 1
ATOM 699 C C . GLU A 1 85 ? 4.105 -6.125 1.148 1.00 98.44 85 GLU A C 1
ATOM 701 O O . GLU A 1 85 ? 2.880 -6.003 1.123 1.00 98.44 85 GLU A O 1
ATOM 706 N N . ALA A 1 86 ? 4.916 -5.111 0.846 1.00 98.75 86 ALA A N 1
ATOM 707 C CA . ALA A 1 86 ? 4.394 -3.822 0.412 1.00 98.75 86 ALA A CA 1
ATOM 708 C C . ALA A 1 86 ? 3.524 -3.955 -0.853 1.00 98.75 86 ALA A C 1
ATOM 710 O O . ALA A 1 86 ? 2.429 -3.395 -0.903 1.00 98.75 86 ALA A O 1
ATOM 711 N N . ILE A 1 87 ? 3.952 -4.751 -1.844 1.00 98.88 87 ILE A N 1
ATOM 712 C CA . ILE A 1 87 ? 3.156 -5.051 -3.045 1.00 98.88 87 ILE A CA 1
ATOM 713 C C . ILE A 1 87 ? 1.820 -5.700 -2.678 1.00 98.88 87 ILE A C 1
ATOM 715 O O . ILE A 1 87 ? 0.798 -5.304 -3.246 1.00 98.88 87 ILE A O 1
ATOM 719 N N . LYS A 1 88 ? 1.800 -6.674 -1.756 1.00 98.75 88 LYS A N 1
ATOM 720 C CA . LYS A 1 88 ? 0.551 -7.336 -1.343 1.00 98.75 88 LYS A CA 1
ATOM 721 C C . LYS A 1 88 ? -0.429 -6.331 -0.746 1.00 98.75 88 LYS A C 1
ATOM 723 O O . LYS A 1 88 ? -1.544 -6.216 -1.242 1.00 98.75 88 LYS A O 1
ATOM 728 N N . TYR A 1 89 ? 0.011 -5.523 0.216 1.00 98.75 89 TYR A N 1
ATOM 729 C CA . TYR A 1 89 ? -0.854 -4.531 0.857 1.00 98.75 89 TYR A CA 1
ATOM 730 C C . TYR A 1 89 ? -1.314 -3.414 -0.090 1.00 98.75 89 TYR A C 1
ATOM 732 O O . TYR A 1 89 ? -2.475 -3.008 -0.047 1.00 98.75 89 TYR A O 1
ATOM 740 N N . TYR A 1 90 ? -0.459 -2.943 -1.003 1.00 98.88 90 TYR A N 1
ATOM 741 C CA . TYR A 1 90 ? -0.908 -2.011 -2.044 1.00 98.88 90 TYR A CA 1
ATOM 742 C C . TYR A 1 90 ? -1.919 -2.652 -2.999 1.00 98.88 90 TYR A C 1
ATOM 744 O O . TYR A 1 90 ? -2.838 -1.976 -3.453 1.00 98.88 90 TYR A O 1
ATOM 752 N N . THR A 1 91 ? -1.779 -3.946 -3.288 1.00 98.88 91 THR A N 1
ATOM 753 C CA . THR A 1 91 ? -2.743 -4.685 -4.111 1.00 98.88 91 THR A CA 1
ATOM 754 C C . THR A 1 91 ? -4.089 -4.808 -3.404 1.00 98.88 91 THR A C 1
ATOM 756 O O . THR A 1 91 ? -5.104 -4.500 -4.017 1.00 98.88 91 THR A O 1
ATOM 759 N N . GLU A 1 92 ? -4.111 -5.131 -2.110 1.00 98.62 92 GLU A N 1
ATOM 760 C CA . GLU A 1 92 ? -5.350 -5.161 -1.318 1.00 98.62 92 GLU A CA 1
ATOM 761 C C . GLU A 1 92 ? -6.042 -3.786 -1.279 1.00 98.62 92 GLU A C 1
ATOM 763 O O . GLU A 1 92 ? -7.257 -3.700 -1.452 1.00 98.62 92 GLU A O 1
ATOM 768 N N . ALA A 1 93 ? -5.284 -2.689 -1.144 1.00 98.75 93 ALA A N 1
ATOM 769 C CA . ALA A 1 93 ? -5.842 -1.335 -1.231 1.00 98.75 93 ALA A CA 1
ATOM 770 C C . ALA A 1 93 ? -6.532 -1.076 -2.586 1.00 98.75 93 ALA A C 1
ATOM 772 O O . ALA A 1 93 ? -7.622 -0.507 -2.623 1.00 98.75 93 ALA A O 1
ATOM 773 N N . ILE A 1 94 ? -5.919 -1.529 -3.685 1.00 98.75 94 ILE A N 1
ATOM 774 C CA . ILE A 1 94 ? -6.456 -1.417 -5.051 1.00 98.75 94 ILE A CA 1
ATOM 775 C C . ILE A 1 94 ? -7.690 -2.308 -5.254 1.00 98.75 94 ILE A C 1
ATOM 777 O O . ILE A 1 94 ? -8.622 -1.917 -5.955 1.00 98.75 94 ILE A O 1
ATOM 781 N N . GLU A 1 95 ? -7.717 -3.502 -4.664 1.00 98.62 95 GLU A N 1
ATOM 782 C CA . GLU A 1 95 ? -8.868 -4.409 -4.742 1.00 98.62 95 GLU A CA 1
ATOM 783 C C . GLU A 1 95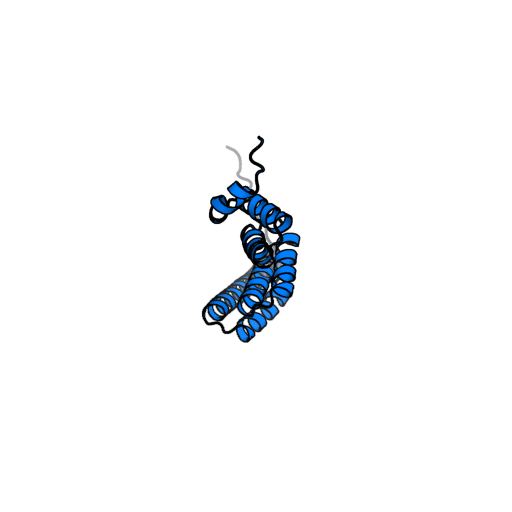 ? -10.082 -3.857 -3.987 1.00 98.62 95 GLU A C 1
ATOM 785 O O . GLU A 1 95 ? -11.219 -4.014 -4.437 1.00 98.62 95 GLU A O 1
ATOM 790 N N . ILE A 1 96 ? -9.848 -3.176 -2.861 1.00 98.50 96 ILE A N 1
ATOM 791 C CA . ILE A 1 96 ? -10.893 -2.494 -2.091 1.00 98.50 96 ILE A CA 1
ATOM 792 C C . ILE A 1 96 ? -11.381 -1.243 -2.826 1.00 98.50 96 ILE A C 1
ATOM 794 O O . ILE A 1 96 ? -12.589 -1.016 -2.918 1.00 98.50 96 ILE A O 1
ATOM 798 N N . ASP A 1 97 ? -10.457 -0.437 -3.348 1.00 98.44 97 ASP A N 1
ATOM 799 C CA . ASP A 1 97 ? -10.758 0.762 -4.122 1.00 98.44 97 ASP A CA 1
ATOM 800 C C . ASP A 1 97 ? -9.840 0.879 -5.344 1.00 98.44 97 ASP A C 1
ATOM 802 O O . ASP A 1 97 ? -8.718 1.387 -5.297 1.00 98.44 97 ASP A O 1
ATOM 806 N N . SER A 1 98 ? -10.383 0.478 -6.493 1.00 98.38 98 SER A N 1
ATOM 807 C CA . SER A 1 98 ? -9.679 0.530 -7.779 1.00 98.38 98 SER A CA 1
ATOM 808 C C . SER A 1 98 ? -9.327 1.947 -8.257 1.00 98.38 98 SER A C 1
ATOM 810 O O . SER A 1 98 ? -8.627 2.086 -9.266 1.00 98.38 98 SER A O 1
ATOM 812 N N . THR A 1 99 ? -9.806 2.986 -7.562 1.00 98.31 99 THR A N 1
ATOM 813 C CA . THR A 1 99 ? -9.529 4.401 -7.835 1.00 98.31 99 THR A CA 1
ATOM 814 C C . THR A 1 99 ? -8.466 5.002 -6.911 1.00 98.31 99 THR A C 1
ATOM 816 O O . THR A 1 99 ? -8.113 6.171 -7.070 1.00 98.31 99 THR A O 1
ATOM 819 N N . TYR A 1 100 ? -7.887 4.205 -6.003 1.00 98.12 100 TYR A N 1
ATOM 820 C CA . TYR A 1 100 ? -6.875 4.645 -5.043 1.00 98.12 100 TYR A CA 1
ATOM 821 C 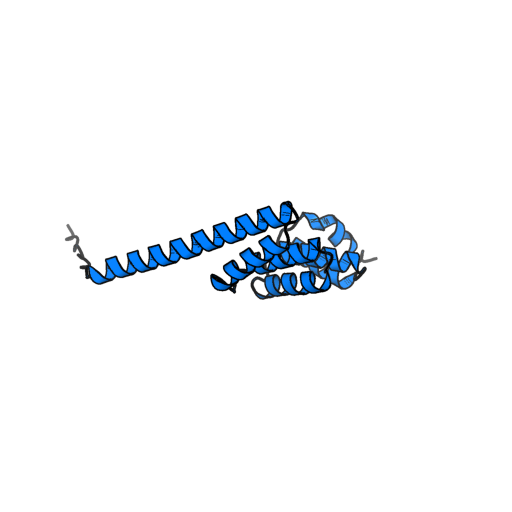C . TYR A 1 100 ? -5.503 4.868 -5.709 1.00 98.12 100 TYR A C 1
ATOM 823 O O . TYR A 1 100 ? -4.600 4.028 -5.656 1.00 98.12 100 TYR A O 1
ATOM 831 N N . ALA A 1 101 ? -5.345 6.015 -6.376 1.00 98.00 101 ALA A N 1
ATOM 832 C CA . ALA A 1 101 ? -4.193 6.345 -7.220 1.00 98.00 101 ALA A CA 1
ATOM 833 C C . ALA A 1 101 ? -2.836 6.164 -6.514 1.00 98.00 101 ALA A C 1
ATOM 835 O O . ALA A 1 101 ? -1.894 5.640 -7.109 1.00 98.00 101 ALA A O 1
ATOM 836 N N . GLN A 1 102 ? -2.745 6.533 -5.232 1.00 98.12 102 GLN A N 1
ATOM 837 C CA . GLN A 1 102 ? -1.507 6.440 -4.458 1.00 98.12 102 GLN A CA 1
ATOM 838 C C . GLN A 1 102 ? -0.994 4.999 -4.329 1.00 98.12 102 GLN A C 1
ATOM 840 O O . GLN A 1 102 ? 0.218 4.792 -4.320 1.00 98.12 102 GLN A O 1
ATOM 845 N N . ALA A 1 103 ? -1.881 3.998 -4.267 1.00 98.62 103 ALA A N 1
ATOM 846 C CA . ALA A 1 103 ? -1.468 2.598 -4.175 1.00 98.62 103 ALA A CA 1
ATOM 847 C C . ALA A 1 103 ? -0.838 2.109 -5.488 1.00 98.62 103 ALA A C 1
ATOM 849 O O . ALA A 1 103 ? 0.200 1.450 -5.445 1.00 98.62 103 ALA A O 1
ATOM 850 N N . TYR A 1 104 ? -1.386 2.505 -6.644 1.00 98.69 104 TYR A N 1
ATOM 851 C CA . TYR A 1 104 ? -0.761 2.233 -7.944 1.00 98.69 104 TYR A CA 1
ATOM 852 C C . TYR A 1 104 ? 0.610 2.901 -8.054 1.00 98.69 104 TYR A C 1
ATOM 854 O O . TYR A 1 104 ? 1.586 2.248 -8.409 1.00 98.69 104 TYR A O 1
ATOM 862 N N . THR A 1 105 ? 0.725 4.181 -7.688 1.00 98.38 105 THR A N 1
ATOM 863 C CA . THR A 1 105 ? 2.016 4.885 -7.713 1.00 98.38 105 THR A CA 1
ATOM 864 C C . THR A 1 105 ? 3.040 4.224 -6.789 1.00 98.38 105 THR A C 1
ATOM 866 O O . THR A 1 105 ? 4.197 4.044 -7.172 1.00 98.38 105 THR A O 1
ATOM 869 N N . SER A 1 106 ? 2.658 3.827 -5.575 1.00 98.56 106 SER A N 1
ATOM 870 C CA . SER A 1 106 ? 3.592 3.179 -4.651 1.00 98.56 106 SER A CA 1
ATOM 871 C C . SER A 1 106 ? 3.994 1.773 -5.103 1.00 98.56 106 SER A C 1
ATOM 873 O O . SER A 1 106 ? 5.182 1.448 -5.069 1.00 98.56 106 SER A O 1
ATOM 875 N N . ARG A 1 107 ? 3.060 0.962 -5.613 1.00 98.69 107 ARG A N 1
ATOM 876 C CA . ARG A 1 107 ? 3.369 -0.368 -6.158 1.00 98.69 107 ARG A CA 1
ATOM 877 C C . ARG A 1 107 ? 4.221 -0.284 -7.431 1.00 98.69 107 ARG A C 1
ATOM 879 O O . ARG A 1 107 ? 5.230 -0.982 -7.537 1.00 98.69 107 ARG A O 1
ATOM 886 N N . GLY A 1 108 ? 3.922 0.662 -8.322 1.00 97.94 108 GLY A N 1
ATOM 887 C CA . GLY A 1 108 ? 4.715 0.946 -9.519 1.00 97.94 108 GLY A CA 1
ATOM 888 C C . GLY A 1 108 ? 6.160 1.349 -9.203 1.00 97.94 108 GLY A C 1
ATOM 889 O O . GLY A 1 108 ? 7.090 0.889 -9.865 1.00 97.94 108 GLY A O 1
ATOM 890 N N . LYS A 1 109 ? 6.396 2.123 -8.131 1.00 97.75 109 LYS A N 1
ATOM 891 C CA . LYS A 1 109 ? 7.763 2.426 -7.657 1.00 97.75 109 LYS A CA 1
ATOM 892 C C . LYS A 1 109 ? 8.533 1.161 -7.281 1.00 97.75 109 LYS A C 1
ATOM 894 O O . LYS A 1 109 ? 9.715 1.064 -7.604 1.00 97.75 109 LYS A O 1
ATOM 899 N N . ILE A 1 110 ? 7.881 0.191 -6.642 1.00 98.50 110 ILE A N 1
ATOM 900 C CA . ILE A 1 110 ? 8.511 -1.091 -6.304 1.00 98.50 110 ILE A CA 1
ATOM 901 C C . ILE A 1 110 ? 8.818 -1.894 -7.570 1.00 98.50 110 ILE A C 1
ATOM 903 O O . ILE A 1 110 ? 9.940 -2.366 -7.742 1.00 98.50 110 ILE A O 1
ATOM 907 N N . TYR A 1 111 ? 7.870 -2.010 -8.500 1.00 98.19 111 TYR A N 1
ATOM 908 C CA . TYR A 1 111 ? 8.123 -2.697 -9.769 1.00 98.19 111 TYR A CA 1
ATOM 909 C C . TYR A 1 111 ? 9.264 -2.057 -10.565 1.00 98.19 111 TYR A C 1
ATOM 911 O O . TYR A 1 111 ? 10.061 -2.763 -11.183 1.00 98.19 111 TYR A O 1
ATOM 919 N N . ARG A 1 112 ? 9.431 -0.735 -10.477 1.00 94.88 112 ARG A N 1
ATOM 920 C CA . ARG A 1 112 ? 10.591 -0.042 -11.040 1.00 94.88 112 ARG A CA 1
ATOM 921 C C . ARG A 1 112 ? 11.906 -0.444 -10.366 1.00 94.88 112 ARG A C 1
ATOM 923 O O . ARG A 1 112 ? 12.882 -0.653 -11.081 1.00 94.88 112 ARG A O 1
ATOM 930 N N . ILE A 1 113 ? 11.939 -0.601 -9.039 1.00 96.38 113 ILE A N 1
ATOM 931 C CA . ILE A 1 113 ? 13.114 -1.132 -8.312 1.00 96.38 113 ILE A CA 1
ATOM 932 C C . ILE A 1 113 ? 13.469 -2.537 -8.819 1.00 96.38 113 ILE A C 1
ATOM 934 O O . ILE A 1 113 ? 14.640 -2.837 -9.030 1.00 96.38 113 ILE A O 1
ATOM 938 N N . TYR A 1 114 ? 12.464 -3.371 -9.087 1.00 97.25 114 TYR A N 1
ATOM 939 C CA . TYR A 1 114 ? 12.648 -4.710 -9.654 1.00 97.25 114 TYR A CA 1
ATOM 940 C C . TYR A 1 114 ? 12.897 -4.744 -11.165 1.00 97.25 114 TYR A C 1
ATOM 942 O O . TYR A 1 114 ? 12.998 -5.828 -11.736 1.00 97.25 114 TYR A O 1
ATOM 950 N N . ASN A 1 115 ? 12.998 -3.587 -11.826 1.00 95.50 115 ASN A N 1
ATOM 951 C CA . ASN A 1 115 ? 13.148 -3.476 -13.277 1.00 95.50 115 ASN A CA 1
ATOM 952 C C . ASN A 1 115 ? 12.038 -4.200 -14.077 1.00 95.50 115 ASN A C 1
ATOM 954 O O . ASN A 1 115 ? 12.242 -4.650 -15.204 1.00 95.50 115 ASN A O 1
ATOM 958 N N . LYS A 1 116 ? 10.843 -4.297 -13.489 1.00 95.88 116 LYS A N 1
ATOM 959 C CA . LYS A 1 116 ? 9.638 -4.911 -14.056 1.00 95.88 116 LYS A CA 1
ATOM 960 C C . LYS A 1 116 ? 8.870 -3.901 -14.904 1.00 95.88 116 LYS A C 1
ATOM 962 O O . LYS A 1 116 ? 7.936 -3.256 -14.424 1.00 95.88 116 LYS A O 1
ATOM 967 N N . ARG A 1 117 ? 9.375 -3.664 -16.124 1.00 93.38 117 ARG A N 1
ATOM 968 C CA . ARG A 1 117 ? 8.945 -2.551 -16.991 1.00 93.38 117 ARG A CA 1
ATOM 969 C C . ARG A 1 117 ? 7.457 -2.533 -17.266 1.00 93.38 117 ARG A C 1
ATOM 971 O O . ARG A 1 117 ? 6.838 -1.485 -17.106 1.00 93.38 117 ARG A O 1
ATOM 978 N N . ASP A 1 118 ? 6.911 -3.666 -17.665 1.00 94.25 118 ASP A N 1
ATOM 979 C CA . ASP A 1 118 ? 5.514 -3.741 -18.067 1.00 94.25 118 ASP A CA 1
ATOM 980 C C . ASP A 1 118 ? 4.599 -3.463 -16.867 1.00 94.25 118 ASP A C 1
ATOM 982 O O . ASP A 1 118 ? 3.644 -2.693 -16.977 1.00 94.25 118 ASP A O 1
ATOM 986 N N . GLU A 1 119 ? 4.949 -3.987 -15.691 1.00 96.50 119 GLU A N 1
ATOM 987 C CA . GLU A 1 119 ? 4.186 -3.803 -14.461 1.00 96.50 119 GLU A CA 1
ATOM 988 C C . GLU A 1 119 ? 4.230 -2.359 -13.942 1.00 96.50 119 GLU A C 1
ATOM 990 O O . GLU A 1 119 ? 3.175 -1.786 -13.657 1.00 96.50 119 GLU A O 1
ATOM 995 N N . TRP A 1 120 ? 5.409 -1.720 -13.855 1.00 96.75 120 TRP A N 1
ATOM 996 C CA . TRP A 1 120 ? 5.455 -0.320 -13.405 1.00 96.75 120 TRP A CA 1
ATOM 997 C C . TRP A 1 120 ? 4.832 0.638 -14.422 1.00 96.75 120 TRP A C 1
ATOM 999 O O . TRP A 1 120 ? 4.208 1.623 -14.023 1.00 96.75 120 TRP A O 1
ATOM 1009 N N . CYS A 1 121 ? 4.932 0.343 -15.721 1.00 95.56 121 CYS A N 1
ATOM 1010 C CA . CYS A 1 121 ? 4.261 1.122 -16.755 1.00 95.56 121 CYS A CA 1
ATOM 1011 C C . CYS A 1 121 ? 2.738 1.026 -16.669 1.00 95.56 121 CYS A C 1
ATOM 1013 O O . CYS A 1 121 ? 2.057 2.048 -16.803 1.00 95.56 121 CYS A O 1
ATOM 1015 N N . ALA A 1 122 ? 2.199 -0.168 -16.417 1.00 96.12 122 ALA A N 1
ATOM 1016 C CA . ALA A 1 122 ? 0.769 -0.360 -16.209 1.00 96.12 122 ALA A CA 1
ATOM 1017 C C . ALA A 1 122 ? 0.273 0.423 -14.982 1.00 96.12 122 ALA A C 1
ATOM 1019 O O . ALA A 1 122 ? -0.679 1.202 -15.093 1.00 96.12 122 ALA A O 1
ATOM 1020 N N . ASP A 1 123 ? 0.957 0.286 -13.843 1.00 97.94 123 ASP A N 1
ATOM 1021 C CA . ASP A 1 123 ? 0.578 0.952 -12.593 1.00 97.94 123 ASP A CA 1
ATOM 1022 C C . ASP A 1 123 ? 0.659 2.482 -12.703 1.00 97.94 123 ASP A C 1
ATOM 1024 O O . ASP A 1 123 ? -0.297 3.178 -12.359 1.00 97.94 123 ASP A O 1
ATOM 1028 N N . PHE A 1 124 ? 1.745 3.035 -13.247 1.00 97.12 124 PHE A N 1
ATOM 1029 C CA . PHE A 1 124 ? 1.863 4.485 -13.429 1.00 97.12 124 PHE A CA 1
ATOM 1030 C C . PHE A 1 124 ? 0.869 5.038 -14.448 1.00 97.12 124 PHE A C 1
ATOM 1032 O O . PHE A 1 124 ? 0.312 6.115 -14.234 1.00 97.12 124 PHE A O 1
ATOM 1039 N N . THR A 1 125 ? 0.581 4.307 -15.527 1.00 96.19 125 THR A N 1
ATOM 1040 C CA . THR A 1 125 ? -0.452 4.725 -16.487 1.00 96.19 125 THR A CA 1
ATOM 1041 C C . THR A 1 125 ? -1.814 4.798 -15.805 1.00 96.19 125 THR A C 1
ATOM 1043 O O . THR A 1 125 ? -2.542 5.780 -15.973 1.00 96.19 125 THR A O 1
ATOM 1046 N N . LYS A 1 126 ? -2.147 3.796 -14.983 1.00 97.19 126 LYS A N 1
ATOM 1047 C CA . LYS A 1 126 ? -3.396 3.781 -14.223 1.00 97.19 126 LYS A CA 1
ATOM 1048 C C . LYS A 1 126 ? -3.454 4.912 -13.194 1.00 97.19 126 LYS A C 1
ATOM 1050 O O . LYS A 1 126 ? -4.469 5.601 -13.127 1.00 97.19 126 LYS A O 1
ATOM 1055 N N . ALA A 1 127 ? -2.376 5.160 -12.452 1.00 97.62 127 ALA A N 1
ATOM 1056 C CA . ALA A 1 127 ? -2.293 6.272 -11.505 1.00 97.62 127 ALA A CA 1
ATOM 1057 C C . ALA A 1 127 ? -2.480 7.638 -12.193 1.00 97.62 127 ALA A C 1
ATOM 1059 O O . ALA A 1 127 ? -3.243 8.475 -11.708 1.00 97.62 127 ALA A O 1
ATOM 1060 N N . TYR A 1 128 ? -1.868 7.838 -13.366 1.00 96.56 128 TYR A N 1
ATOM 1061 C CA . TYR A 1 128 ? -2.030 9.057 -14.162 1.00 96.56 128 TYR A CA 1
ATOM 1062 C C . TYR A 1 128 ? -3.478 9.270 -14.618 1.00 96.56 128 TYR A C 1
ATOM 1064 O O . TYR A 1 128 ? -4.011 10.372 -14.486 1.00 96.56 128 TYR A O 1
ATOM 1072 N N . GLN A 1 129 ? -4.146 8.213 -15.095 1.00 96.00 129 GLN A N 1
ATOM 1073 C CA . GLN A 1 129 ? -5.570 8.254 -15.458 1.00 96.00 129 GLN A CA 1
ATOM 1074 C C . GLN A 1 129 ? -6.472 8.616 -14.269 1.00 96.00 129 GLN A C 1
ATOM 1076 O O . GLN A 1 129 ? -7.509 9.248 -14.458 1.00 96.00 129 GLN A O 1
ATOM 1081 N N . LEU A 1 130 ? -6.075 8.234 -13.052 1.00 96.75 130 LEU A N 1
ATOM 1082 C CA . LEU A 1 130 ? -6.766 8.567 -11.803 1.00 96.75 130 LEU A CA 1
ATOM 1083 C C . LEU A 1 130 ? -6.397 9.960 -11.256 1.00 96.75 130 LEU A C 1
ATOM 1085 O O . LEU A 1 130 ? -6.927 10.376 -10.229 1.00 96.75 130 LEU A O 1
ATOM 1089 N N . GLY A 1 131 ? -5.528 10.706 -11.947 1.00 94.94 131 GLY A N 1
ATOM 1090 C CA . GLY A 1 131 ? -5.198 12.096 -11.634 1.00 94.94 131 GLY A CA 1
ATOM 1091 C C . GLY A 1 131 ? -3.849 12.313 -10.948 1.00 94.94 131 GLY A C 1
ATOM 1092 O O . GLY A 1 131 ? -3.502 13.466 -10.677 1.00 94.94 131 GLY A O 1
ATOM 1093 N N . ASP A 1 132 ? -3.055 11.264 -10.707 1.00 95.19 132 ASP A N 1
ATOM 1094 C CA . ASP A 1 132 ? -1.692 11.421 -10.196 1.00 95.19 132 ASP A CA 1
ATOM 1095 C C . ASP A 1 132 ? -0.757 11.921 -11.308 1.00 95.19 132 ASP A C 1
ATOM 1097 O O . ASP A 1 132 ? -0.232 11.170 -12.128 1.00 95.19 132 ASP A O 1
ATOM 1101 N N . LYS A 1 133 ? -0.534 13.235 -11.349 1.00 93.38 133 LYS A N 1
ATOM 1102 C CA . LYS A 1 133 ? 0.347 13.863 -12.342 1.00 93.38 133 LYS A CA 1
ATOM 1103 C C . LYS A 1 133 ? 1.833 13.674 -12.033 1.00 93.38 133 LYS A C 1
ATOM 1105 O O . LYS A 1 133 ? 2.656 13.980 -12.894 1.00 93.38 133 LYS A O 1
ATOM 1110 N N . THR A 1 134 ? 2.194 13.185 -10.843 1.00 93.00 134 THR A N 1
ATOM 1111 C CA . THR A 1 134 ? 3.604 13.040 -10.443 1.00 93.00 134 THR A CA 1
ATOM 1112 C C . THR A 1 134 ? 4.336 11.988 -11.273 1.00 93.00 134 THR A C 1
ATOM 1114 O O . THR A 1 134 ? 5.534 12.123 -11.505 1.00 93.00 134 THR A O 1
ATOM 1117 N N . VAL A 1 135 ? 3.606 11.005 -11.808 1.00 93.62 135 VAL A N 1
ATOM 1118 C CA . VAL A 1 135 ? 4.141 9.912 -12.635 1.00 93.62 135 VAL A CA 1
ATOM 1119 C C . VAL A 1 135 ? 4.191 10.234 -14.136 1.00 93.62 135 VAL A C 1
ATOM 1121 O O . VAL A 1 135 ? 4.560 9.381 -14.938 1.00 93.62 135 VAL A O 1
ATOM 1124 N N . TYR A 1 136 ? 3.836 11.458 -14.555 1.00 90.88 136 TYR A N 1
ATOM 1125 C CA . TYR A 1 136 ? 3.769 11.838 -15.977 1.00 90.88 136 TYR A CA 1
ATOM 1126 C C . TYR A 1 136 ? 5.067 11.542 -16.743 1.00 90.88 136 TYR A C 1
ATOM 1128 O O . TYR A 1 136 ? 5.035 11.022 -17.861 1.00 90.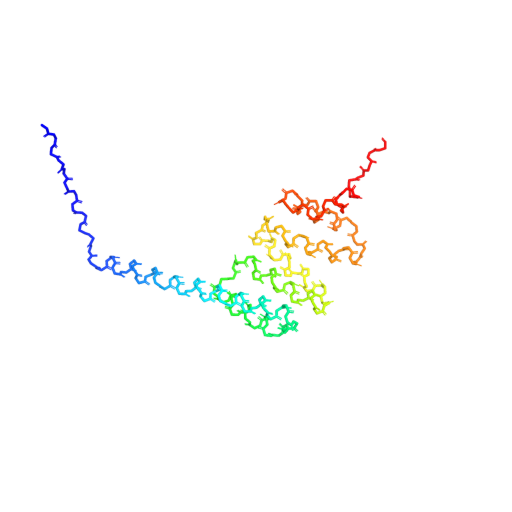88 136 TYR A O 1
ATOM 1136 N N . ASN A 1 137 ? 6.215 11.849 -16.132 1.00 89.19 137 ASN A N 1
ATOM 1137 C CA . ASN A 1 137 ? 7.513 11.609 -16.756 1.00 89.19 137 ASN A CA 1
ATOM 1138 C C . ASN A 1 137 ? 7.759 10.118 -16.979 1.00 89.19 137 ASN A C 1
ATOM 1140 O O . ASN A 1 137 ? 8.260 9.745 -18.034 1.00 89.19 137 ASN A O 1
ATOM 1144 N N . ASP A 1 138 ? 7.382 9.265 -16.031 1.00 89.88 138 ASP A N 1
ATOM 1145 C CA . ASP A 1 138 ? 7.550 7.822 -16.158 1.00 89.88 138 ASP A CA 1
ATOM 1146 C C . ASP A 1 138 ? 6.618 7.251 -17.237 1.00 89.88 138 ASP A C 1
ATOM 1148 O O . ASP A 1 138 ? 7.070 6.521 -18.119 1.00 89.88 138 ASP A O 1
ATOM 1152 N N . VAL A 1 139 ? 5.348 7.673 -17.253 1.00 88.75 139 VAL A N 1
ATOM 1153 C CA . VAL A 1 139 ? 4.348 7.238 -18.247 1.00 88.75 139 VAL A CA 1
ATOM 1154 C C . VAL A 1 139 ? 4.761 7.596 -19.675 1.00 88.75 139 VAL A C 1
ATOM 1156 O O . VAL A 1 139 ? 4.554 6.806 -20.596 1.00 88.75 139 VAL A O 1
ATOM 1159 N N . ARG A 1 140 ? 5.411 8.746 -19.891 1.00 85.94 140 ARG A N 1
ATOM 1160 C CA . ARG A 1 140 ? 5.893 9.135 -21.227 1.00 85.94 140 ARG A CA 1
ATOM 1161 C C . ARG A 1 140 ? 6.886 8.127 -21.825 1.00 85.94 140 ARG A C 1
ATOM 1163 O O . ARG A 1 140 ? 6.946 8.004 -23.042 1.00 85.94 140 ARG A O 1
ATOM 1170 N N . HIS A 1 141 ? 7.633 7.400 -20.993 1.00 78.00 141 HIS A N 1
ATOM 1171 C CA . HIS A 1 141 ? 8.573 6.357 -21.427 1.00 78.00 141 HIS A CA 1
ATOM 1172 C C . HIS A 1 141 ? 7.917 4.970 -21.569 1.00 78.00 141 HIS A C 1
ATOM 1174 O O . HIS A 1 141 ? 8.570 4.016 -22.007 1.00 78.00 141 HIS A O 1
ATOM 1180 N N . CYS A 1 142 ? 6.646 4.846 -21.182 1.00 81.69 142 CYS A N 1
ATOM 1181 C CA . CYS A 1 142 ? 5.852 3.622 -21.270 1.00 81.69 142 CYS A CA 1
ATOM 1182 C C . CYS A 1 142 ? 5.064 3.514 -22.567 1.00 81.69 142 CYS A C 1
ATOM 1184 O O . CYS A 1 142 ? 4.859 2.409 -23.062 1.00 81.69 142 CYS A O 1
ATOM 1186 N N . ILE A 1 143 ? 4.651 4.651 -23.127 1.00 67.00 143 ILE A N 1
ATOM 1187 C CA . ILE A 1 143 ? 4.063 4.700 -24.462 1.00 67.00 143 ILE A CA 1
ATOM 1188 C C . ILE A 1 143 ? 5.188 4.328 -25.439 1.00 67.00 143 ILE A C 1
ATOM 1190 O O . ILE A 1 143 ? 6.219 5.012 -25.447 1.00 67.00 143 ILE A O 1
ATOM 1194 N N . PRO A 1 144 ? 5.059 3.249 -26.235 1.00 56.81 144 PRO A N 1
ATOM 1195 C CA . PRO A 1 144 ? 5.946 3.067 -27.370 1.00 56.81 144 PRO A CA 1
ATOM 1196 C C . PRO A 1 144 ? 5.820 4.336 -28.205 1.00 56.81 144 PRO A C 1
ATOM 1198 O O . PRO A 1 144 ? 4.709 4.718 -28.568 1.00 56.81 144 PRO A O 1
ATOM 1201 N N . ILE A 1 145 ? 6.931 5.023 -28.467 1.00 50.16 145 ILE A N 1
ATOM 1202 C CA . ILE A 1 145 ? 6.944 6.013 -29.539 1.00 50.16 145 ILE A CA 1
ATOM 1203 C C . ILE A 1 145 ? 6.616 5.184 -30.780 1.00 50.16 145 ILE A C 1
ATOM 1205 O O . ILE A 1 145 ? 7.470 4.421 -31.236 1.00 50.16 145 ILE A O 1
ATOM 1209 N N . ASP A 1 146 ? 5.358 5.212 -31.227 1.00 45.28 146 ASP A N 1
ATOM 1210 C CA . ASP A 1 146 ? 5.005 4.664 -32.530 1.00 45.28 146 ASP A CA 1
ATOM 1211 C C . ASP A 1 146 ? 5.993 5.285 -33.521 1.00 45.28 146 ASP A C 1
ATOM 1213 O O . ASP A 1 146 ? 6.205 6.502 -33.518 1.00 45.28 146 ASP A O 1
ATOM 1217 N N . ARG A 1 147 ? 6.703 4.405 -34.231 1.00 41.56 147 ARG A N 1
ATOM 1218 C CA . ARG A 1 147 ? 7.784 4.757 -35.154 1.00 41.56 147 ARG A CA 1
ATOM 1219 C C . ARG A 1 147 ? 7.303 5.692 -36.253 1.00 41.56 147 ARG A C 1
ATOM 1221 O O . ARG A 1 147 ? 6.178 5.467 -36.749 1.00 41.56 147 ARG A O 1
#

Radius of gyration: 22.51 Å; chains: 1; bounding box: 70×38×57 Å

=== Feature glossary ===
Annotated list of the representations used here:

Nearest PDB structures. The Foldseek neighbor list gives the closest experimentally determined structures in the PDB, ranked by structural alignment. TM-score near 1 means near-identical fold; near 0.3 means only rough topology match. This is how one finds what a novel AlphaFold prediction most resembles in the solved-structure universe.

Foldseek 3Di. Foldseek's 3Di representation compresses backbone geometry into a per-residue letter drawn from a learned twenty-state alphabet. It captures the tertiary interaction pattern around each residue — which residues are packed against it in space, regardless of where they are in sequence.

Radius of gyration, Cα contacts, bounding box. Radius of gyration (Rg) is the root-mean-square distance of Cα atoms from their centroid — a single number for overall size and compactness. A globular domain of N residues has Rg ≈ 2.2·N^0.38 Å; an extended or disordered chain has a much larger Rg. The Cα contact count 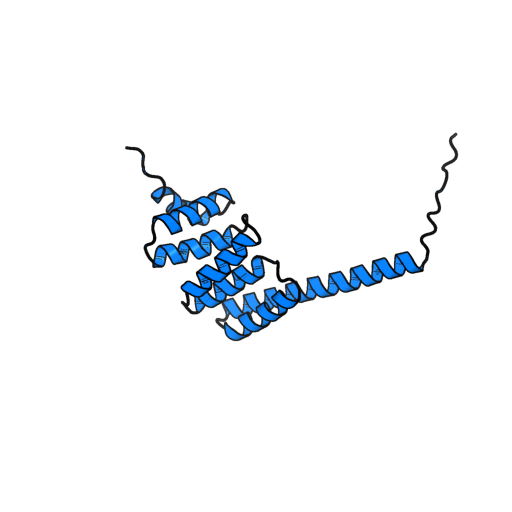is the number of residue pairs whose Cα atoms are within 8 Å and are more than four positions apart in sequence — a standard proxy for tertiary packing density. The bounding box is the smallest axis-aligned box enclosing all Cα atoms.

InterPro / GO / CATH / organism. The annotation block draws on four external resources. InterPro: which protein families and domains the sequence belongs to. GO: standardized terms for what the protein does, what process it participates in, and where in the cell it acts. CATH: which structural fold it has in the CATH hierarchy. Organism: the species of origin.

mmCIF coordinates. The mmCIF block holds the 3D Cartesian coordinates of each backbone atom (N, Cα, C, O) in ångströms. mmCIF is the PDB's canonical archive format — a tagged-loop text representation of the atomic model.

pLDDT. pLDDT is the predicted lDDT-Cα score: AlphaFold's confidence that the local environment of each residue (all inter-atomic distances within 15 Å) is correctly placed. It is a per-residue number between 0 and 100, with higher meaning more reliable.

Backbone torsions (φ/ψ). φ (phi) and ψ (psi) are the two rotatable backbone dihedrals per residue: φ is the C(i-1)–N–Cα–C torsion, ψ is the N–Cα–C–N(i+1) torsion, both in degrees on (−180°, 180°]. α-helical residues cluster near (−60°, −45°); β-strand residues near (−120°, +130°). A Ramachandran plot is simply a scatter of (φ, ψ) for every residue.

B-factor. For experimental (PDB) structures, the B-factor (temperature factor) quantifies the positional spread of each atom in the crystal — a combination of thermal vibration and static disorder — in units of Å². High B-factors mark flexible loops or poorly resolved regions; low B-factors mark the rigid, well-ordered core.

Secondary structure (3-state, P-SEA). SS3 is a coarse helix/strand/coil call (letters a/b/c) made by the P-SEA algorithm from inter-Cα distances and dihedrals. It is less detailed than DSSP but needs only Cα positions.

Predicted aligned error. Predicted aligned error is AlphaFold's pairwise confidence. Unlike pLDDT (per-residue), PAE is per-residue-pair and captures whether two parts of the structure are correctly placed relative to each other. Units are ångströms of expected positional error.

Solvent-accessible surface area. Solvent-accessible surface area (SASA) is the area in Å² traced out by the centre of a 1.4 Å probe sphere (a water molecule) rolled over the protein's van der Waals surface (Shrake–Rupley / Lee–Richards construction). Buried residues have near-zero SASA; fully exposed residues can exceed 200 Å². The total SASA scales roughly with the number of surface residues.

Secondary structure (8-state, DSSP). The SS8 string is DSSP's per-residue secondary-structure call. α-helix (H) means an i→i+4 H-bond ladder; β-strand (E) means the residue participates in a β-sheet; 3₁₀ (G) and π (I) are tighter and wider helices; T/S are turns/bends; '-' is loop.

Rendered structure images. Structure images are PyMOL renders from six orthogonal camera directions. Cartoon repr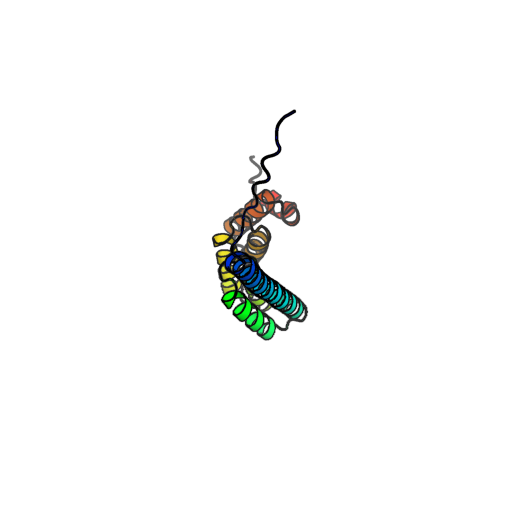esentation draws helices as coils and strands as arrows; sticks shows the backbone as bonds; surface shows the solvent-excluded envelope. Rainbow coloring maps sequence position to hue (blue→red, N→C); chain coloring assigns a distinct color per polypeptide.

Sequence. The amino-acid sequence is the protein's primary structure: the linear order of residues from the N-terminus to the C-terminus, written in one-letter code. Everything else here — the 3D coordinates, the secondary structure, the domain annotations — is ultimately a consequence of this string.

Contact-map, Ramachandran, and PAE plots. Three diagnostic plots accompany the record. The Cα contact map visualizes the tertiary structure as a 2D adjacency matrix (8 Å cutoff, sequence-local contacts suppressed). The Ramachandran plot shows the distribution of backbone (φ, ψ) torsions, with points in the α and β basins reflecting secondary structure content. The PAE plot shows AlphaFold's inter-residue confidence as a color matrix.